Protein AF-F6IBT2-F1 (afdb_monomer)

Structure (mmCIF, N/CA/C/O backbone):
data_AF-F6IBT2-F1
#
_entry.id   AF-F6IBT2-F1
#
loop_
_atom_site.group_PDB
_atom_site.id
_atom_site.type_symbol
_atom_site.label_atom_id
_atom_site.label_alt_id
_atom_site.label_comp_id
_atom_site.label_asym_id
_atom_site.label_entity_id
_atom_site.label_seq_id
_atom_site.pdbx_PDB_ins_code
_atom_site.Cartn_x
_atom_site.Cartn_y
_atom_site.Cartn_z
_atom_site.occupancy
_atom_site.B_iso_or_equiv
_atom_site.auth_seq_id
_atom_site.auth_comp_id
_atom_site.auth_asym_id
_atom_site.auth_atom_id
_atom_site.pdbx_PDB_model_num
ATOM 1 N N . MET A 1 1 ? -46.037 39.981 -6.409 1.00 51.78 1 MET A N 1
ATOM 2 C CA . MET A 1 1 ? -44.941 39.503 -5.549 1.00 51.78 1 MET A CA 1
ATOM 3 C C . MET A 1 1 ? -45.449 38.261 -4.856 1.00 51.78 1 MET A C 1
ATOM 5 O O . MET A 1 1 ? -46.132 38.402 -3.860 1.00 51.78 1 MET A O 1
ATOM 9 N N . ASP A 1 2 ? -45.216 37.093 -5.442 1.00 49.19 2 ASP A N 1
ATOM 10 C CA . ASP A 1 2 ? -45.084 35.847 -4.686 1.00 49.19 2 ASP A CA 1
ATOM 11 C C . ASP A 1 2 ? -44.525 34.794 -5.645 1.00 49.19 2 ASP A C 1
ATOM 13 O O . ASP A 1 2 ? -45.190 34.395 -6.600 1.00 49.19 2 ASP A O 1
ATOM 17 N N . SER A 1 3 ? -43.263 34.433 -5.447 1.00 47.38 3 SER A N 1
ATOM 18 C CA . SER A 1 3 ? -42.627 33.306 -6.123 1.00 47.38 3 SER A CA 1
ATOM 19 C C . SER A 1 3 ? -42.017 32.456 -5.025 1.00 47.38 3 SER A C 1
ATOM 21 O O . SER A 1 3 ? -40.876 32.669 -4.615 1.00 47.38 3 SER A O 1
ATOM 23 N N . THR A 1 4 ? -42.807 31.519 -4.512 1.00 51.47 4 THR A N 1
ATOM 24 C CA . THR A 1 4 ? -42.356 30.455 -3.621 1.00 51.47 4 THR A CA 1
ATOM 25 C C . THR A 1 4 ? -41.357 29.590 -4.379 1.00 51.47 4 THR A C 1
ATOM 27 O O . THR A 1 4 ? -41.701 28.774 -5.230 1.00 51.47 4 THR A O 1
ATOM 30 N N . ASN A 1 5 ? -40.079 29.820 -4.095 1.00 53.19 5 ASN A N 1
ATOM 31 C CA . ASN A 1 5 ? -38.977 29.012 -4.585 1.00 53.19 5 ASN A CA 1
ATOM 32 C C . ASN A 1 5 ? -38.932 27.721 -3.752 1.00 53.19 5 ASN A C 1
ATOM 34 O O . ASN A 1 5 ? -38.230 27.645 -2.745 1.00 53.19 5 ASN A O 1
ATOM 38 N N . GLU A 1 6 ? -39.740 26.724 -4.123 1.00 53.00 6 GLU A N 1
ATOM 39 C CA . GLU A 1 6 ? -39.625 25.378 -3.561 1.00 53.00 6 GLU A CA 1
ATOM 40 C C . GLU A 1 6 ? -38.291 24.765 -4.001 1.00 53.00 6 GLU A C 1
ATOM 42 O O . GLU A 1 6 ? -38.107 24.328 -5.142 1.00 53.00 6 GLU A O 1
ATOM 47 N N . ALA A 1 7 ? -37.336 24.724 -3.073 1.00 57.66 7 ALA A N 1
ATOM 48 C CA . ALA A 1 7 ? -36.120 23.950 -3.237 1.00 57.66 7 ALA A CA 1
ATOM 49 C C . ALA A 1 7 ? -36.492 22.463 -3.339 1.00 57.66 7 ALA A C 1
ATOM 51 O O . ALA A 1 7 ? -36.914 21.839 -2.364 1.00 57.66 7 ALA A O 1
ATOM 52 N N . LYS A 1 8 ? -36.334 21.883 -4.534 1.00 52.19 8 LYS A N 1
ATOM 53 C CA . LYS A 1 8 ? -36.464 20.437 -4.740 1.00 52.19 8 LYS A CA 1
ATOM 54 C C . LYS A 1 8 ? -35.457 19.721 -3.829 1.00 52.19 8 LYS A C 1
ATOM 56 O O . LYS A 1 8 ? -34.269 20.042 -3.904 1.00 52.19 8 LYS A O 1
ATOM 61 N N . PRO A 1 9 ? -35.879 18.748 -3.003 1.00 48.56 9 PRO A N 1
ATOM 62 C CA . PRO A 1 9 ? -34.946 18.000 -2.178 1.00 48.56 9 PRO A CA 1
ATOM 63 C C . PRO A 1 9 ? -33.959 17.267 -3.087 1.00 48.56 9 PRO A C 1
ATOM 65 O O . PRO A 1 9 ? -34.352 16.685 -4.103 1.00 48.56 9 PRO A O 1
ATOM 68 N N . LEU A 1 10 ? -32.677 17.309 -2.721 1.00 41.28 10 LEU A N 1
ATOM 69 C CA . LEU A 1 10 ? -31.619 16.530 -3.356 1.00 41.28 10 LEU A CA 1
ATOM 70 C C . LEU A 1 10 ? -32.011 15.049 -3.295 1.00 41.28 10 LEU A C 1
ATOM 72 O O . LEU A 1 10 ? -31.796 14.374 -2.291 1.00 41.28 10 LEU A O 1
ATOM 76 N N . LYS A 1 11 ? -32.614 14.531 -4.369 1.00 41.94 11 LYS A N 1
ATOM 77 C CA . LYS A 1 11 ? -32.739 13.091 -4.570 1.00 41.94 11 LYS A CA 1
ATOM 78 C C . LYS A 1 11 ? -31.323 12.577 -4.771 1.00 41.94 11 LYS A C 1
ATOM 80 O O . LYS A 1 11 ? -30.769 12.698 -5.860 1.00 41.94 11 LYS A O 1
ATOM 85 N N . ALA A 1 12 ? -30.739 12.043 -3.705 1.00 40.12 12 ALA A N 1
ATOM 86 C CA . ALA A 1 12 ? -29.553 11.218 -3.789 1.00 40.12 12 ALA A CA 1
ATOM 87 C C . ALA A 1 12 ? -29.873 10.055 -4.737 1.00 40.12 12 ALA A C 1
ATOM 89 O O . ALA A 1 12 ? -30.529 9.082 -4.367 1.00 40.12 12 ALA A O 1
ATOM 90 N N . VAL A 1 13 ? -29.461 10.189 -5.995 1.00 43.47 13 VAL A N 1
ATOM 91 C CA . VAL A 1 13 ? -29.404 9.074 -6.930 1.00 43.47 13 VAL A CA 1
ATOM 92 C C . VAL A 1 13 ? -28.235 8.223 -6.449 1.00 43.47 13 VAL A C 1
ATOM 94 O O . VAL A 1 13 ? -27.084 8.456 -6.813 1.00 43.47 13 VAL A O 1
ATOM 97 N N . LEU A 1 14 ? -28.526 7.282 -5.548 1.00 41.00 14 LEU A N 1
ATOM 98 C CA . LEU A 1 14 ? -27.610 6.225 -5.128 1.00 41.00 14 LEU A CA 1
ATOM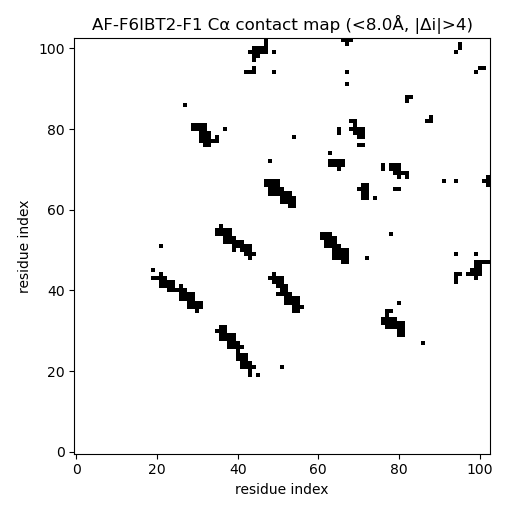 99 C C . LEU A 1 14 ? -27.391 5.282 -6.317 1.00 41.00 14 LEU A C 1
ATOM 101 O O . LEU A 1 14 ? -27.904 4.168 -6.369 1.00 41.00 14 LEU A O 1
ATOM 105 N N . ASN A 1 15 ? -26.627 5.747 -7.302 1.00 40.81 15 ASN A N 1
ATOM 106 C CA . ASN A 1 15 ? -26.064 4.903 -8.339 1.00 40.81 15 ASN A CA 1
ATOM 107 C C . ASN A 1 15 ? -25.018 4.003 -7.684 1.00 40.81 15 ASN A C 1
ATOM 109 O O . ASN A 1 15 ? -23.870 4.412 -7.584 1.00 40.81 15 ASN A O 1
ATOM 113 N N . GLY A 1 16 ? -25.431 2.823 -7.206 1.00 37.91 16 GLY A N 1
ATOM 114 C CA . GLY A 1 16 ? -24.731 1.526 -7.275 1.00 37.91 16 GLY A CA 1
ATOM 115 C C . GLY A 1 16 ? -23.218 1.416 -7.018 1.00 37.91 16 GLY A C 1
ATOM 116 O O . GLY A 1 16 ? -22.642 0.372 -7.301 1.00 37.91 16 GLY A O 1
ATOM 117 N N . ARG A 1 17 ? -22.546 2.437 -6.499 1.00 41.75 17 ARG A N 1
ATOM 118 C CA . ARG A 1 17 ? -21.129 2.445 -6.156 1.00 41.75 17 ARG A CA 1
ATOM 119 C C . ARG A 1 17 ? -21.041 2.960 -4.737 1.00 41.75 17 ARG A C 1
ATOM 121 O O . ARG A 1 17 ? -21.141 4.160 -4.493 1.00 41.75 17 ARG A O 1
ATOM 128 N N . LYS A 1 18 ? -20.857 2.037 -3.794 1.00 41.50 18 LYS A N 1
ATOM 129 C CA . LYS A 1 18 ? -20.262 2.372 -2.504 1.00 41.50 18 LYS A CA 1
ATOM 130 C C . LYS A 1 18 ? -18.866 2.926 -2.812 1.00 41.50 18 LYS A C 1
ATOM 132 O O . LYS A 1 18 ? -17.907 2.171 -2.913 1.00 41.50 18 LYS A O 1
ATOM 137 N N . TYR A 1 19 ? -18.754 4.228 -3.049 1.00 44.94 19 TYR A N 1
ATOM 138 C CA . TYR A 1 19 ? -17.475 4.912 -2.927 1.00 44.94 19 TYR A CA 1
ATOM 139 C C . TYR A 1 19 ? -17.162 4.908 -1.434 1.00 44.94 19 TYR A C 1
ATOM 141 O O . TYR A 1 19 ? -17.626 5.763 -0.685 1.00 44.94 19 TYR A O 1
ATOM 149 N N . MET A 1 20 ? -16.491 3.847 -0.993 1.00 57.53 20 MET A N 1
ATOM 150 C CA . MET A 1 20 ? -16.031 3.696 0.379 1.00 57.53 20 MET A CA 1
ATOM 151 C C . MET A 1 20 ? -14.797 4.584 0.508 1.00 57.53 20 MET A C 1
ATOM 153 O O . MET A 1 20 ? -13.858 4.500 -0.288 1.00 57.53 20 MET A O 1
ATOM 157 N N . ALA A 1 21 ? -14.896 5.574 1.392 1.00 65.06 21 ALA A N 1
ATOM 158 C CA . ALA A 1 21 ? -13.873 6.589 1.557 1.00 65.06 21 ALA A CA 1
ATOM 159 C C . ALA A 1 21 ? -12.643 5.935 2.191 1.00 65.06 21 ALA A C 1
ATOM 161 O O . ALA A 1 21 ? -12.697 5.505 3.340 1.00 65.06 21 ALA A O 1
ATOM 162 N N . ALA A 1 22 ? -11.548 5.854 1.440 1.00 79.44 22 ALA A N 1
ATOM 163 C CA . ALA A 1 22 ? -10.277 5.432 2.003 1.00 79.44 22 ALA A CA 1
ATOM 164 C C . ALA A 1 22 ? -9.755 6.508 2.958 1.00 79.44 22 ALA A C 1
ATOM 166 O O . ALA A 1 22 ? -9.735 7.697 2.621 1.00 79.44 22 ALA A O 1
ATOM 167 N N . LEU A 1 23 ? -9.312 6.074 4.132 1.00 86.44 23 LEU A N 1
ATOM 168 C CA . LEU A 1 23 ? -8.543 6.882 5.064 1.00 86.44 23 LEU A CA 1
ATOM 169 C C . LEU A 1 23 ? -7.196 7.190 4.417 1.00 86.44 23 LEU A C 1
ATOM 171 O O . LEU A 1 23 ? -6.520 6.277 3.951 1.00 86.44 23 LEU A O 1
ATOM 175 N N . LYS A 1 24 ? -6.818 8.467 4.358 1.00 90.44 24 LYS A N 1
ATOM 176 C CA . LYS A 1 24 ? -5.501 8.877 3.863 1.00 90.44 24 LYS A CA 1
ATOM 177 C C . LYS A 1 24 ? -4.434 8.600 4.919 1.00 90.44 24 LYS A C 1
ATOM 179 O O . LYS A 1 24 ? -4.677 8.833 6.101 1.00 90.44 24 LYS A O 1
ATOM 184 N N . ILE A 1 25 ? -3.278 8.126 4.472 1.00 89.94 25 ILE A N 1
ATOM 185 C CA . ILE A 1 25 ? -2.088 7.890 5.299 1.00 89.94 25 ILE A CA 1
ATOM 186 C C . ILE A 1 25 ? -0.909 8.688 4.742 1.00 89.94 25 ILE A C 1
ATOM 188 O O . ILE A 1 25 ? -0.971 9.163 3.602 1.00 89.94 25 ILE A O 1
ATOM 192 N N . ASP A 1 26 ? 0.158 8.809 5.530 1.00 90.75 26 ASP A N 1
ATOM 193 C CA . ASP A 1 26 ? 1.445 9.242 4.991 1.00 90.75 26 ASP A CA 1
ATOM 194 C C . ASP A 1 26 ? 1.884 8.235 3.914 1.00 90.75 26 ASP A C 1
ATOM 196 O O . ASP A 1 26 ? 1.814 7.028 4.165 1.00 90.75 26 ASP A O 1
ATOM 200 N N . PRO A 1 27 ? 2.241 8.688 2.695 1.00 92.50 27 PRO A N 1
ATOM 201 C CA . PRO A 1 27 ? 2.490 7.766 1.601 1.00 92.50 27 PRO A CA 1
ATOM 202 C C . PRO A 1 27 ? 3.666 6.831 1.873 1.00 92.50 27 PRO A C 1
ATOM 204 O O . PRO A 1 27 ? 4.745 7.288 2.243 1.00 92.50 27 PRO A O 1
ATOM 207 N N . ILE A 1 28 ? 3.460 5.546 1.602 1.00 93.69 28 ILE A N 1
ATOM 208 C CA . ILE A 1 28 ? 4.479 4.501 1.710 1.00 93.69 28 ILE A CA 1
ATOM 209 C C . ILE A 1 28 ? 4.933 4.145 0.299 1.00 93.69 28 ILE A C 1
ATOM 211 O O . ILE A 1 28 ? 4.122 3.713 -0.527 1.00 93.69 28 ILE A O 1
ATOM 215 N N . ASP A 1 29 ? 6.220 4.336 0.022 1.00 94.00 29 ASP A N 1
ATOM 216 C CA . ASP A 1 29 ? 6.840 3.938 -1.239 1.00 94.00 29 ASP A CA 1
ATOM 217 C C . ASP A 1 29 ? 7.369 2.503 -1.114 1.00 94.00 29 ASP A C 1
ATOM 219 O O . ASP A 1 29 ? 8.148 2.174 -0.224 1.00 94.00 29 ASP A O 1
ATOM 223 N N . VAL A 1 30 ? 6.949 1.635 -2.030 1.00 94.69 30 VAL A N 1
ATOM 224 C CA . VAL A 1 30 ? 7.240 0.199 -2.007 1.00 94.69 30 VAL A CA 1
ATOM 225 C C . VAL A 1 30 ? 7.581 -0.290 -3.413 1.00 94.69 30 VAL A C 1
ATOM 227 O O . VAL A 1 30 ? 7.241 0.341 -4.414 1.00 94.69 30 VAL A O 1
ATOM 230 N N . THR A 1 31 ? 8.284 -1.414 -3.512 1.00 94.44 31 THR A N 1
ATOM 231 C CA . THR A 1 31 ? 8.566 -2.059 -4.800 1.00 94.44 31 THR A CA 1
ATOM 232 C C . THR A 1 31 ? 7.581 -3.202 -5.023 1.00 94.44 31 THR A C 1
ATOM 234 O O . THR A 1 31 ? 7.233 -3.927 -4.097 1.00 94.44 31 THR A O 1
ATOM 237 N N . THR A 1 32 ? 7.095 -3.366 -6.249 1.00 94.31 32 THR A N 1
ATOM 238 C CA . THR A 1 32 ? 6.279 -4.520 -6.619 1.00 94.31 32 THR A CA 1
ATOM 239 C C . THR A 1 32 ? 7.162 -5.747 -6.828 1.00 94.31 32 THR A C 1
ATOM 241 O O . THR A 1 32 ? 8.330 -5.637 -7.201 1.00 94.31 32 THR A O 1
ATOM 244 N N . THR A 1 33 ? 6.592 -6.942 -6.721 1.00 93.62 33 THR A N 1
ATOM 245 C CA . THR A 1 33 ? 7.277 -8.207 -7.041 1.00 93.62 33 THR A CA 1
ATOM 246 C C . THR A 1 33 ? 7.807 -8.249 -8.482 1.00 93.62 33 THR A C 1
ATOM 248 O O . THR A 1 33 ? 8.751 -8.971 -8.794 1.00 93.62 33 THR A O 1
ATOM 251 N N . GLY A 1 34 ? 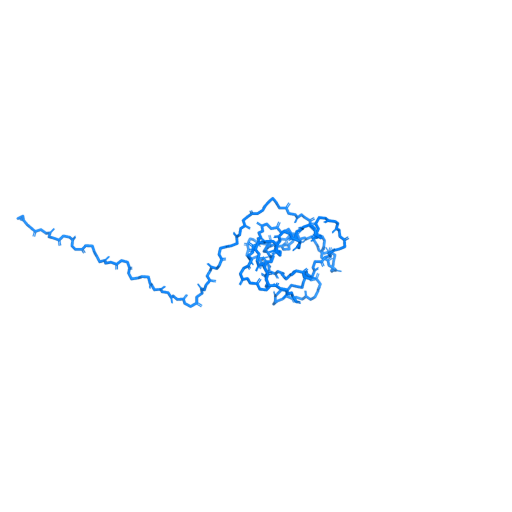7.214 -7.458 -9.385 1.00 90.62 34 GLY A N 1
ATOM 252 C CA . GLY A 1 34 ? 7.650 -7.285 -10.768 1.00 90.62 34 GLY A CA 1
ATOM 253 C C . GLY A 1 34 ? 8.741 -6.234 -10.996 1.00 90.62 34 GLY A C 1
ATOM 254 O O . GLY A 1 34 ? 9.084 -6.015 -12.165 1.00 90.62 34 GLY A O 1
ATOM 255 N N . GLY A 1 35 ? 9.243 -5.596 -9.931 1.00 91.25 35 GLY A N 1
ATOM 256 C CA . GLY A 1 35 ? 10.312 -4.592 -9.943 1.00 91.25 35 GLY A CA 1
ATOM 257 C C . GLY A 1 35 ? 9.865 -3.159 -10.253 1.00 91.25 35 GLY A C 1
ATOM 258 O O . GLY A 1 35 ? 10.705 -2.330 -10.595 1.00 91.25 35 GLY A O 1
ATOM 259 N N . LEU A 1 36 ? 8.563 -2.862 -10.195 1.00 90.31 36 LEU A N 1
ATOM 260 C CA . LEU A 1 36 ? 8.034 -1.510 -10.409 1.00 90.31 36 LEU A CA 1
ATOM 261 C C . LEU A 1 36 ? 7.971 -0.758 -9.079 1.00 90.31 36 LEU A C 1
ATOM 263 O O . LEU A 1 36 ? 7.782 -1.368 -8.033 1.00 90.31 36 LEU A O 1
ATOM 267 N N . SER A 1 37 ? 8.075 0.567 -9.100 1.00 93.19 37 SER A N 1
ATOM 268 C CA . SER A 1 37 ? 7.777 1.367 -7.909 1.00 93.19 37 SER A CA 1
ATOM 269 C C . SER A 1 37 ? 6.265 1.455 -7.712 1.00 93.19 37 SER A C 1
ATOM 271 O O . SER A 1 37 ? 5.516 1.526 -8.682 1.00 93.19 37 SER A O 1
ATOM 273 N N . ALA A 1 38 ? 5.802 1.483 -6.473 1.00 93.94 38 ALA A N 1
ATOM 274 C CA . ALA A 1 38 ? 4.416 1.717 -6.107 1.00 93.94 38 ALA A CA 1
ATOM 275 C C . ALA A 1 38 ? 4.350 2.626 -4.880 1.00 93.94 38 ALA A C 1
ATOM 277 O O . ALA A 1 38 ? 5.290 2.696 -4.093 1.00 93.94 38 ALA A O 1
ATOM 278 N N . ARG A 1 39 ? 3.234 3.335 -4.741 1.00 94.50 39 ARG A N 1
ATOM 279 C CA . ARG A 1 39 ? 2.966 4.244 -3.633 1.00 94.50 39 ARG A CA 1
ATOM 280 C C . ARG A 1 39 ? 1.596 3.956 -3.061 1.00 94.50 39 ARG A C 1
ATOM 282 O O . ARG A 1 39 ? 0.610 4.024 -3.794 1.00 94.50 39 ARG A O 1
ATOM 289 N N . ILE A 1 40 ? 1.531 3.681 -1.767 1.00 95.00 40 ILE A N 1
ATOM 290 C CA . ILE A 1 40 ? 0.287 3.461 -1.025 1.00 95.00 40 ILE A CA 1
ATOM 291 C C . ILE A 1 40 ? -0.028 4.735 -0.259 1.00 95.00 40 ILE A C 1
ATOM 293 O O . ILE A 1 40 ? 0.825 5.254 0.446 1.00 95.00 40 ILE A O 1
ATOM 297 N N . ASP A 1 41 ? -1.243 5.253 -0.400 1.00 93.94 41 ASP A N 1
ATOM 298 C CA . ASP A 1 41 ? -1.647 6.525 0.208 1.00 93.94 41 ASP A CA 1
ATOM 299 C C . ASP A 1 41 ? -3.025 6.461 0.878 1.00 93.94 41 ASP A C 1
ATOM 301 O O . ASP A 1 41 ? -3.591 7.493 1.259 1.00 93.94 41 ASP A O 1
ATOM 305 N N . GLY A 1 42 ? -3.599 5.263 1.013 1.00 92.94 42 GLY A N 1
ATOM 306 C CA . GLY A 1 42 ? -4.802 5.098 1.804 1.00 92.94 42 GLY A CA 1
ATOM 307 C C . GLY A 1 42 ? -5.194 3.667 2.129 1.00 92.94 42 GLY A C 1
ATOM 308 O O . GLY A 1 42 ? -4.733 2.710 1.510 1.00 92.94 42 GLY A O 1
ATOM 309 N N . ILE A 1 43 ? -6.092 3.564 3.105 1.00 92.81 43 ILE A N 1
ATOM 310 C CA . ILE A 1 43 ? -6.660 2.320 3.621 1.00 92.81 43 ILE A CA 1
ATOM 311 C C . ILE A 1 43 ? -8.188 2.437 3.609 1.00 92.81 43 ILE A C 1
ATOM 313 O O . ILE A 1 43 ? -8.756 3.341 4.219 1.00 92.81 43 ILE A O 1
ATOM 317 N N . ASP A 1 44 ? -8.865 1.517 2.936 1.00 91.62 44 ASP A N 1
ATOM 318 C CA . ASP A 1 44 ? -10.304 1.279 3.016 1.00 91.62 44 ASP A CA 1
ATOM 319 C C . ASP A 1 44 ? -10.559 0.041 3.892 1.00 91.62 44 ASP A C 1
ATOM 321 O O . ASP A 1 44 ? -10.555 -1.083 3.388 1.00 91.62 44 ASP A O 1
ATOM 325 N N . PRO A 1 45 ? -10.799 0.206 5.206 1.00 86.44 45 PRO A N 1
ATOM 326 C CA . PRO A 1 45 ? -10.975 -0.923 6.117 1.00 86.44 45 PRO A CA 1
ATOM 327 C C . PRO A 1 45 ? -12.301 -1.667 5.911 1.00 86.44 45 PRO A C 1
ATOM 329 O O . PRO A 1 45 ? -12.609 -2.600 6.638 1.00 86.44 45 PRO A O 1
ATOM 332 N N . THR A 1 46 ? -13.133 -1.257 4.956 1.00 85.88 46 THR A N 1
ATOM 333 C CA . THR A 1 46 ? -14.432 -1.890 4.704 1.00 85.88 46 THR A CA 1
ATOM 334 C C . THR A 1 46 ? -14.411 -2.836 3.503 1.00 85.88 46 THR A C 1
ATOM 336 O O . THR A 1 46 ? -15.447 -3.398 3.140 1.00 85.88 46 THR A O 1
ATOM 339 N N . ASN A 1 47 ? -13.238 -3.017 2.891 1.00 85.00 47 ASN A N 1
ATOM 340 C CA . ASN A 1 47 ? -13.021 -3.799 1.681 1.00 85.00 47 ASN A CA 1
ATOM 341 C C . ASN A 1 47 ? -11.871 -4.799 1.877 1.00 85.00 47 ASN A C 1
ATOM 343 O O . ASN A 1 47 ? -10.943 -4.513 2.620 1.00 85.00 47 ASN A O 1
ATOM 347 N N . SER A 1 48 ? -11.911 -5.954 1.210 1.00 83.69 48 SER A N 1
ATOM 348 C CA . SER A 1 48 ? -10.774 -6.887 1.175 1.00 83.69 48 SER A CA 1
ATOM 349 C C . SER A 1 48 ? -9.596 -6.328 0.382 1.00 83.69 48 SER A C 1
ATOM 351 O O . SER A 1 48 ? -8.451 -6.529 0.768 1.00 83.69 48 SER A O 1
ATOM 353 N N . ASP A 1 49 ? -9.873 -5.555 -0.671 1.00 88.19 49 ASP A N 1
ATOM 354 C CA . ASP A 1 49 ? -8.874 -4.813 -1.443 1.00 88.19 49 ASP A CA 1
ATOM 355 C C . ASP A 1 49 ? -8.618 -3.449 -0.766 1.00 88.19 49 ASP A C 1
ATOM 357 O O . ASP A 1 49 ? -8.869 -2.384 -1.340 1.00 88.19 49 ASP A O 1
ATOM 361 N N . CYS A 1 50 ? -8.235 -3.485 0.515 1.00 90.81 50 CYS A N 1
ATOM 362 C CA . CYS A 1 50 ? -8.229 -2.326 1.407 1.00 90.81 50 CYS A CA 1
ATOM 363 C C . CYS A 1 50 ? -7.107 -1.319 1.143 1.00 90.81 50 CYS A C 1
ATOM 365 O O . CYS A 1 50 ? -7.244 -0.157 1.507 1.00 90.81 50 CYS A O 1
ATOM 367 N N . LEU A 1 51 ? -5.980 -1.717 0.561 1.00 94.50 51 LEU A N 1
ATOM 368 C CA . LEU A 1 51 ? -4.849 -0.818 0.340 1.00 94.50 51 LEU A CA 1
ATOM 369 C C . LEU A 1 51 ? -5.047 -0.065 -0.969 1.00 94.50 51 LEU A C 1
ATOM 371 O O . LEU A 1 51 ? -5.270 -0.663 -2.018 1.00 94.50 51 LEU A O 1
ATOM 375 N N . HIS A 1 52 ? -4.973 1.259 -0.926 1.00 94.31 52 HIS A N 1
ATOM 376 C CA . HIS A 1 52 ? -5.167 2.124 -2.083 1.00 94.31 52 HIS A CA 1
ATOM 377 C C . HIS A 1 52 ? -3.881 2.867 -2.425 1.00 94.31 52 HIS A C 1
ATOM 379 O O . HIS A 1 52 ? -3.222 3.428 -1.550 1.00 94.31 52 HIS A O 1
ATOM 385 N N . GLY A 1 53 ? -3.583 2.963 -3.717 1.00 93.69 53 GLY A N 1
ATOM 386 C CA . GLY A 1 53 ? -2.396 3.673 -4.176 1.00 93.69 53 GLY A CA 1
ATOM 387 C C . GLY A 1 53 ? -2.249 3.663 -5.689 1.00 93.69 53 GLY A C 1
ATOM 388 O O . GLY A 1 53 ? -3.251 3.664 -6.406 1.00 93.69 53 GLY A O 1
ATOM 389 N N . GLU A 1 54 ? -1.012 3.676 -6.170 1.00 93.88 54 GLU A N 1
ATOM 390 C CA . GLU A 1 54 ? -0.653 3.716 -7.591 1.00 93.88 54 GLU A CA 1
ATOM 391 C C . GLU A 1 54 ? 0.698 3.037 -7.860 1.00 93.88 54 GLU A C 1
ATOM 393 O O . GLU A 1 54 ? 1.533 2.916 -6.968 1.00 93.88 54 GLU A O 1
ATOM 398 N N . ILE A 1 55 ? 0.920 2.599 -9.099 1.00 92.12 55 ILE A N 1
ATOM 399 C CA . ILE A 1 55 ? 2.221 2.104 -9.583 1.00 92.12 55 ILE A CA 1
ATOM 400 C C . ILE A 1 55 ? 2.919 3.248 -10.312 1.00 92.12 55 ILE A C 1
ATOM 402 O O . ILE A 1 55 ? 2.266 3.965 -11.052 1.00 92.12 55 ILE A O 1
ATOM 406 N N . LEU A 1 56 ? 4.222 3.438 -10.145 1.00 88.88 56 LEU A N 1
ATOM 407 C CA . LEU A 1 56 ? 4.996 4.529 -10.732 1.00 88.88 56 LEU A CA 1
ATOM 408 C C . LEU A 1 56 ? 5.964 4.033 -11.828 1.00 88.88 56 LEU A C 1
ATOM 410 O O . LEU A 1 56 ? 6.460 2.908 -11.749 1.00 88.88 56 LEU A O 1
ATOM 414 N N . PRO A 1 57 ? 6.293 4.878 -12.826 1.00 79.88 57 PRO A N 1
ATOM 415 C CA . PRO A 1 57 ? 5.657 6.161 -13.118 1.00 79.88 57 PRO A CA 1
ATOM 416 C C . PRO A 1 57 ? 4.300 5.916 -13.786 1.00 79.88 57 PRO A C 1
ATOM 418 O O . PRO A 1 57 ? 4.229 5.253 -14.821 1.00 79.88 57 PRO A O 1
ATOM 421 N N . SER A 1 58 ? 3.217 6.452 -13.228 1.00 67.19 58 SER A N 1
ATOM 422 C CA . SER A 1 58 ? 1.908 6.353 -13.870 1.00 67.19 58 SER A CA 1
ATOM 423 C C . SER A 1 58 ? 1.242 7.692 -14.096 1.00 67.19 58 SER A C 1
ATOM 425 O O . SER A 1 58 ? 1.548 8.706 -13.473 1.00 67.19 58 SER A O 1
ATOM 427 N N . ASN A 1 59 ? 0.306 7.664 -15.042 1.00 60.47 59 ASN A N 1
ATOM 428 C CA . ASN A 1 59 ? -0.697 8.698 -15.189 1.00 60.47 59 ASN A CA 1
ATOM 429 C C . ASN A 1 59 ? -1.599 8.705 -13.938 1.00 60.47 59 ASN A C 1
ATOM 431 O O . ASN A 1 59 ? -1.896 7.630 -13.417 1.00 60.47 59 ASN A O 1
ATOM 435 N N . PRO A 1 60 ? -2.160 9.858 -13.533 1.00 55.88 60 PRO A N 1
ATOM 436 C CA . PRO A 1 60 ? -3.027 10.010 -12.350 1.00 55.88 60 PRO A CA 1
ATOM 437 C C . PRO A 1 60 ? -4.324 9.167 -12.365 1.00 55.88 60 PRO A C 1
ATOM 439 O O . PRO A 1 60 ? -5.142 9.248 -11.451 1.00 55.88 60 PRO A O 1
ATOM 442 N N . HIS A 1 61 ? -4.529 8.350 -13.400 1.00 58.88 61 HIS A N 1
ATOM 443 C CA . HIS A 1 61 ? -5.626 7.396 -13.534 1.00 58.88 61 HIS A CA 1
ATOM 444 C C . HIS A 1 61 ? -5.236 5.942 -13.220 1.00 58.88 61 HIS A C 1
ATOM 446 O O . HIS A 1 61 ? -6.119 5.090 -13.199 1.00 58.88 61 HIS A O 1
ATOM 452 N N . SER A 1 62 ? -3.967 5.635 -12.933 1.00 76.44 62 SER A N 1
ATOM 453 C CA . SER A 1 62 ? -3.512 4.268 -12.630 1.00 76.44 62 SER A CA 1
ATOM 454 C C . SER A 1 62 ? -3.596 3.937 -11.141 1.00 76.44 62 SER A C 1
ATOM 456 O O . SER A 1 62 ? -2.658 3.402 -10.549 1.00 76.44 62 SER A O 1
ATOM 458 N N . ARG A 1 63 ? -4.729 4.273 -10.520 1.00 89.31 63 ARG A N 1
ATOM 459 C CA . ARG A 1 63 ? -4.992 3.883 -9.136 1.00 89.31 63 ARG A CA 1
ATOM 460 C C . ARG A 1 63 ? -5.151 2.371 -9.073 1.00 89.31 63 ARG A C 1
ATOM 462 O O . ARG A 1 63 ? -5.956 1.801 -9.807 1.00 89.31 63 ARG A O 1
ATOM 469 N N . VAL A 1 64 ? -4.404 1.746 -8.180 1.00 92.62 64 VAL A N 1
ATOM 470 C CA . VAL A 1 64 ? -4.443 0.308 -7.932 1.00 92.62 64 VAL A CA 1
ATOM 471 C C . VAL A 1 64 ? -4.940 0.083 -6.511 1.00 92.62 64 VAL A C 1
ATOM 473 O O . VAL A 1 64 ? -4.781 0.930 -5.623 1.00 92.62 64 VAL A O 1
ATOM 476 N N . ARG A 1 65 ? -5.620 -1.045 -6.332 1.00 93.94 65 ARG A N 1
ATOM 477 C CA . ARG A 1 65 ? -6.012 -1.548 -5.025 1.00 93.94 65 ARG A CA 1
ATOM 478 C C . ARG A 1 65 ? -5.291 -2.852 -4.763 1.00 93.94 65 ARG A C 1
ATOM 480 O O . ARG A 1 65 ? -5.156 -3.658 -5.684 1.00 93.94 65 ARG A O 1
ATOM 487 N N . TRP A 1 66 ? -4.878 -3.045 -3.525 1.00 95.06 66 TRP A N 1
ATOM 488 C CA . TRP A 1 66 ? -4.290 -4.286 -3.058 1.00 95.06 66 TRP A CA 1
ATOM 489 C C . TRP A 1 66 ? -5.002 -4.755 -1.803 1.00 95.06 66 TRP A C 1
ATOM 491 O O . TRP A 1 66 ? -5.568 -3.953 -1.062 1.00 95.06 66 TRP A O 1
ATOM 501 N N . ASP A 1 67 ? -4.967 -6.052 -1.556 1.00 95.00 67 ASP A N 1
ATOM 502 C CA . ASP A 1 67 ? -5.340 -6.590 -0.255 1.00 95.00 67 ASP A CA 1
ATOM 503 C C . ASP A 1 67 ? -4.163 -6.574 0.732 1.00 95.00 67 ASP A C 1
ATOM 505 O O . ASP A 1 67 ? -3.060 -6.117 0.426 1.00 95.00 67 ASP A O 1
ATOM 509 N N . LEU A 1 68 ? -4.398 -7.100 1.935 1.00 93.62 68 LEU A N 1
ATOM 510 C CA . LEU A 1 68 ? -3.389 -7.192 2.995 1.00 93.62 68 LEU A CA 1
ATOM 511 C C . LEU A 1 68 ? -2.260 -8.193 2.717 1.00 93.62 68 LEU A C 1
ATOM 513 O O . LEU A 1 68 ? -1.312 -8.252 3.496 1.00 93.62 68 LEU A O 1
ATOM 517 N N . LEU A 1 69 ? -2.351 -8.977 1.641 1.00 94.12 69 LEU A N 1
ATOM 518 C CA . LEU A 1 69 ? -1.269 -9.837 1.155 1.00 94.12 69 LEU A CA 1
ATOM 519 C C . LEU A 1 69 ? -0.515 -9.190 -0.014 1.00 94.12 69 LEU A C 1
ATOM 521 O O . LEU A 1 69 ? 0.336 -9.833 -0.624 1.00 94.12 69 LEU A O 1
ATOM 525 N N . GLY A 1 70 ? -0.837 -7.939 -0.351 1.00 94.12 70 GLY A N 1
ATOM 526 C CA . GLY A 1 70 ? -0.214 -7.220 -1.451 1.00 94.12 70 GLY A CA 1
ATOM 527 C C . GLY A 1 70 ? -0.681 -7.682 -2.829 1.00 94.12 70 GLY A C 1
ATOM 528 O O . GLY A 1 70 ? -0.032 -7.348 -3.819 1.00 94.12 70 GLY A O 1
ATOM 529 N N . ARG A 1 71 ? -1.782 -8.437 -2.948 1.00 95.69 71 ARG A N 1
ATOM 530 C CA . ARG A 1 71 ? -2.2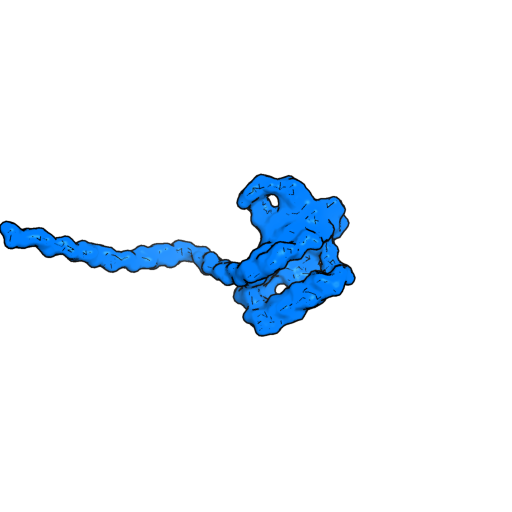93 -8.903 -4.250 1.00 95.69 71 ARG A CA 1
ATOM 531 C C . ARG A 1 71 ? -3.033 -7.771 -4.952 1.00 95.69 71 AR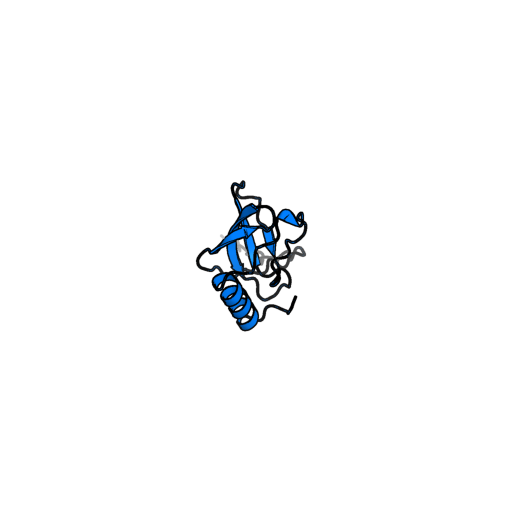G A C 1
ATOM 533 O O . ARG A 1 71 ? -3.970 -7.204 -4.398 1.00 95.69 71 ARG A O 1
ATOM 540 N N . ALA A 1 72 ? -2.611 -7.434 -6.168 1.00 94.38 72 ALA A N 1
ATOM 541 C CA . ALA A 1 72 ? -3.184 -6.334 -6.933 1.00 94.38 72 ALA A CA 1
ATOM 542 C C . ALA A 1 72 ? -4.533 -6.729 -7.548 1.00 94.38 72 ALA A C 1
ATOM 544 O O . ALA A 1 72 ? -4.636 -7.712 -8.284 1.00 94.38 72 ALA A O 1
ATOM 545 N N . ARG A 1 73 ? -5.575 -5.933 -7.300 1.00 93.25 73 ARG A N 1
ATOM 546 C CA . ARG A 1 73 ? -6.909 -6.179 -7.849 1.00 93.25 73 ARG A CA 1
ATOM 547 C C . ARG A 1 73 ? -6.973 -5.822 -9.330 1.00 93.25 73 ARG A C 1
ATOM 549 O O . ARG A 1 73 ? -6.581 -4.723 -9.713 1.00 93.25 73 ARG A O 1
ATOM 556 N N . ASP A 1 74 ? -7.515 -6.731 -10.143 1.00 88.75 74 ASP A N 1
ATOM 557 C CA . ASP A 1 74 ? -7.742 -6.558 -11.588 1.00 88.75 74 ASP A CA 1
ATOM 558 C C . ASP A 1 74 ? -6.475 -6.132 -12.367 1.00 88.75 74 ASP A C 1
ATOM 560 O O . ASP A 1 74 ? -6.545 -5.460 -13.397 1.00 88.75 74 ASP A O 1
ATOM 564 N N . ASN A 1 75 ? -5.299 -6.518 -11.863 1.00 88.50 75 ASN A N 1
ATOM 565 C CA . ASN A 1 75 ? -3.987 -6.199 -12.420 1.00 88.50 75 ASN A CA 1
ATOM 566 C C . ASN A 1 75 ? -3.131 -7.471 -12.548 1.00 88.50 75 ASN A C 1
ATOM 568 O O . ASN A 1 75 ? -3.469 -8.524 -12.017 1.00 88.50 75 ASN A O 1
ATOM 572 N N . HIS A 1 76 ? -2.018 -7.382 -13.278 1.00 89.06 76 HIS A N 1
ATOM 573 C CA . HIS A 1 76 ? -1.078 -8.497 -13.430 1.00 89.06 76 HIS A CA 1
ATOM 574 C C . HIS A 1 76 ? -0.352 -8.778 -12.106 1.00 89.06 76 HIS A C 1
ATOM 576 O O . HIS A 1 76 ? 0.038 -7.839 -11.426 1.00 89.06 76 HIS A O 1
ATOM 582 N N . ASP A 1 77 ? -0.017 -10.038 -11.811 1.00 91.50 77 ASP A N 1
ATOM 583 C CA . ASP A 1 77 ? 0.755 -10.437 -10.615 1.00 91.50 77 ASP A CA 1
ATOM 584 C C . ASP A 1 77 ? 2.085 -9.686 -10.403 1.00 91.50 77 ASP A C 1
ATOM 586 O O . ASP A 1 77 ? 2.586 -9.599 -9.288 1.00 91.50 77 ASP A O 1
ATOM 590 N N . ARG A 1 78 ? 2.663 -9.097 -11.459 1.00 91.19 78 ARG A N 1
ATOM 591 C CA . ARG A 1 78 ? 3.865 -8.249 -11.380 1.00 91.19 78 ARG A CA 1
ATOM 592 C C . ARG A 1 78 ? 3.611 -6.913 -10.672 1.00 91.19 78 ARG A C 1
ATOM 594 O O . ARG A 1 78 ? 4.560 -6.206 -10.336 1.00 91.19 78 ARG A O 1
ATOM 601 N N . CYS A 1 79 ? 2.345 -6.559 -10.493 1.00 92.06 79 CYS A N 1
ATOM 602 C CA . CYS A 1 79 ? 1.868 -5.400 -9.756 1.00 92.06 79 CYS A CA 1
ATOM 603 C C . CYS A 1 79 ? 1.659 -5.700 -8.266 1.00 92.06 79 CYS A C 1
ATOM 605 O O . CYS A 1 79 ? 1.316 -4.779 -7.527 1.00 92.06 79 CYS A O 1
ATOM 607 N N . ASN A 1 80 ? 1.825 -6.954 -7.827 1.00 96.19 80 ASN A N 1
ATOM 608 C CA . ASN A 1 80 ? 1.715 -7.306 -6.415 1.00 96.19 80 ASN A CA 1
ATOM 609 C C . ASN A 1 80 ? 2.810 -6.605 -5.614 1.00 96.19 80 ASN A C 1
ATOM 611 O O . ASN A 1 80 ? 3.919 -6.425 -6.111 1.00 96.19 80 ASN A O 1
ATOM 615 N N . LEU A 1 81 ? 2.499 -6.206 -4.390 1.00 95.75 81 LEU A N 1
ATOM 616 C CA . LEU A 1 81 ? 3.439 -5.531 -3.505 1.00 95.75 81 LEU A CA 1
ATOM 617 C C . LEU A 1 81 ? 4.427 -6.533 -2.911 1.00 95.75 81 LEU A C 1
ATOM 619 O O . LEU A 1 81 ? 4.055 -7.663 -2.592 1.00 95.75 81 LEU A O 1
ATOM 623 N N . ASP A 1 82 ? 5.675 -6.105 -2.748 1.00 94.62 82 ASP A N 1
ATOM 624 C CA . ASP A 1 82 ? 6.606 -6.771 -1.846 1.00 94.62 82 ASP A CA 1
ATOM 625 C C . ASP A 1 82 ? 6.235 -6.409 -0.397 1.00 94.62 82 ASP A C 1
ATOM 627 O O . ASP A 1 82 ? 6.268 -5.241 -0.008 1.00 94.62 82 ASP A O 1
ATOM 631 N N . MET A 1 83 ? 5.824 -7.412 0.380 1.00 93.44 83 MET A N 1
ATOM 632 C CA . MET A 1 83 ? 5.321 -7.258 1.750 1.00 93.44 83 MET A CA 1
ATOM 633 C C . MET A 1 83 ? 6.393 -7.559 2.811 1.00 93.44 83 MET A C 1
ATOM 635 O O . MET A 1 83 ? 6.073 -7.614 4.001 1.00 93.44 83 MET A O 1
ATOM 639 N N . ASP A 1 84 ? 7.649 -7.787 2.409 1.00 92.62 84 ASP A N 1
ATOM 640 C CA . ASP A 1 84 ? 8.692 -8.277 3.318 1.00 92.62 84 ASP A CA 1
ATOM 641 C C . ASP A 1 84 ? 9.229 -7.205 4.280 1.00 92.62 84 ASP A C 1
ATOM 643 O O . ASP A 1 84 ? 9.861 -7.546 5.286 1.00 92.62 84 ASP A O 1
ATOM 647 N N . SER A 1 85 ? 8.963 -5.921 4.015 1.00 90.06 85 SER A N 1
ATOM 648 C CA . SER A 1 85 ? 9.420 -4.818 4.863 1.00 90.06 85 SER A CA 1
ATOM 649 C C . SER A 1 85 ? 8.597 -4.673 6.149 1.00 90.06 85 SER A C 1
ATOM 651 O O . SER A 1 85 ? 7.400 -4.965 6.198 1.00 90.06 85 SER A O 1
ATOM 653 N N . ASP A 1 86 ? 9.239 -4.165 7.204 1.00 92.44 86 ASP A N 1
ATOM 654 C CA . ASP A 1 86 ? 8.564 -3.904 8.480 1.00 92.44 86 ASP A CA 1
ATOM 655 C C . ASP A 1 86 ? 7.452 -2.852 8.337 1.00 92.44 86 ASP A C 1
ATOM 657 O O . ASP A 1 86 ? 6.380 -3.012 8.912 1.00 92.44 86 ASP A O 1
ATOM 661 N N . GLU A 1 87 ? 7.642 -1.847 7.479 1.00 91.62 87 GLU A N 1
ATOM 662 C CA . GLU A 1 87 ? 6.629 -0.825 7.186 1.00 91.62 87 GLU A CA 1
ATOM 663 C C . GLU A 1 87 ? 5.352 -1.429 6.572 1.00 91.62 87 GLU A C 1
ATOM 665 O O . GLU A 1 87 ? 4.237 -1.050 6.935 1.00 91.62 87 GLU A O 1
ATOM 670 N N . MET A 1 88 ? 5.485 -2.443 5.707 1.00 93.12 88 MET A N 1
ATOM 671 C CA . MET A 1 88 ? 4.334 -3.150 5.132 1.00 93.12 88 MET A CA 1
ATOM 672 C C . MET A 1 88 ? 3.623 -4.042 6.155 1.00 93.12 88 MET A C 1
ATOM 674 O O . MET A 1 88 ? 2.396 -4.184 6.106 1.00 93.12 88 MET A O 1
ATOM 678 N N . ARG A 1 89 ? 4.362 -4.607 7.117 1.00 92.38 89 ARG A N 1
ATOM 679 C CA . ARG A 1 89 ? 3.775 -5.347 8.246 1.00 92.38 89 ARG A CA 1
ATOM 680 C C . ARG A 1 89 ? 2.978 -4.417 9.153 1.00 92.38 89 ARG A C 1
ATOM 682 O O . ARG A 1 89 ? 1.829 -4.722 9.470 1.00 92.38 89 ARG A O 1
ATOM 689 N N . GLU A 1 90 ? 3.548 -3.269 9.511 1.00 92.44 90 GLU A N 1
ATOM 690 C CA . GLU A 1 90 ? 2.875 -2.244 10.315 1.00 92.44 90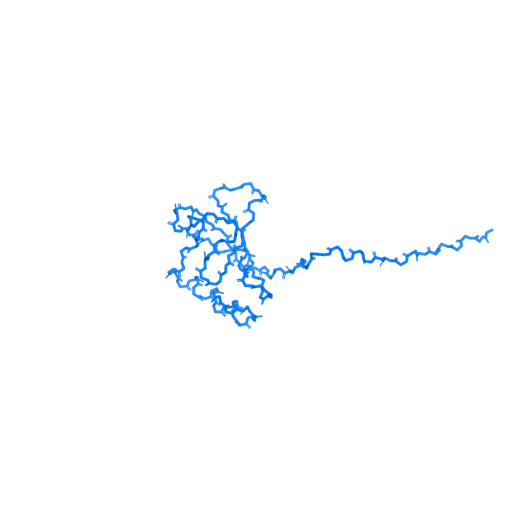 GLU A CA 1
ATOM 691 C C . GLU A 1 90 ? 1.619 -1.711 9.617 1.00 92.44 90 GLU A C 1
ATOM 693 O O . GLU A 1 90 ? 0.565 -1.584 10.246 1.00 92.44 90 GLU A O 1
ATOM 698 N N . LEU A 1 91 ? 1.687 -1.477 8.302 1.00 91.94 91 LEU A N 1
ATOM 699 C CA . LEU A 1 91 ? 0.535 -1.086 7.492 1.00 91.94 91 LEU A CA 1
ATOM 70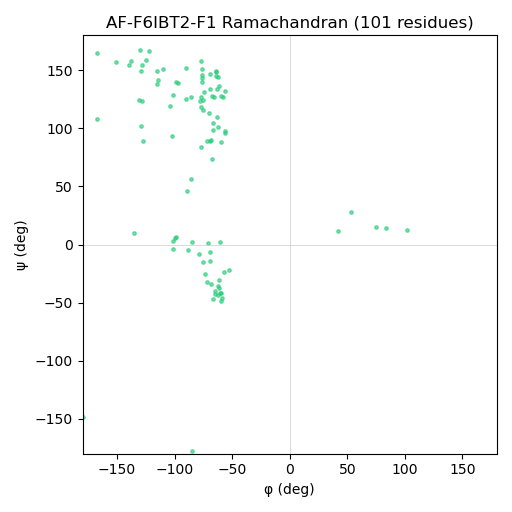0 C C . LEU A 1 91 ? -0.584 -2.135 7.548 1.00 91.94 91 LEU A C 1
ATOM 702 O O . LEU A 1 91 ? -1.755 -1.787 7.735 1.00 91.94 91 LEU A O 1
ATOM 706 N N . ALA A 1 92 ? -0.242 -3.418 7.409 1.00 92.19 92 ALA A N 1
ATOM 707 C CA . ALA A 1 92 ? -1.220 -4.498 7.469 1.00 92.19 92 ALA A CA 1
ATOM 708 C C . ALA A 1 92 ? -1.864 -4.614 8.862 1.00 92.19 92 ALA A C 1
ATOM 710 O O . ALA A 1 92 ? -3.077 -4.810 8.975 1.00 92.19 92 ALA A O 1
ATOM 711 N N . GLU A 1 93 ? -1.084 -4.452 9.932 1.00 91.69 93 GLU A N 1
ATOM 712 C CA . GLU A 1 93 ? -1.606 -4.411 11.301 1.00 91.69 93 GLU A CA 1
ATOM 713 C C . GLU A 1 93 ? -2.517 -3.205 11.544 1.00 91.69 93 GLU A C 1
ATOM 715 O O . GLU A 1 93 ? -3.581 -3.346 12.156 1.00 91.69 93 GLU A O 1
ATOM 720 N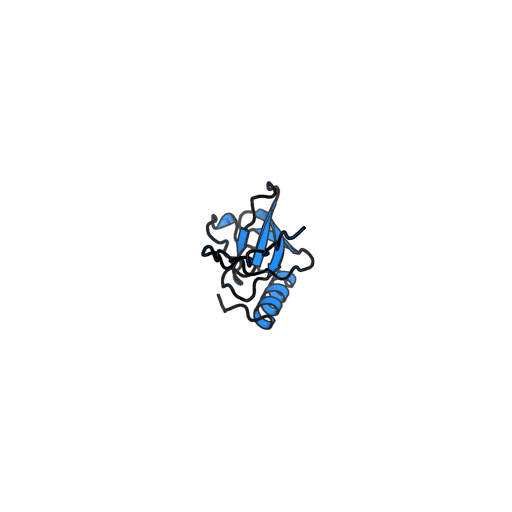 N . LEU A 1 94 ? -2.136 -2.027 11.043 1.00 90.75 94 LEU A N 1
ATOM 721 C CA . LEU A 1 94 ? -2.953 -0.820 11.118 1.00 90.75 94 LEU A CA 1
ATOM 722 C C . LEU A 1 94 ? -4.295 -1.033 10.414 1.00 90.75 94 LEU A C 1
ATOM 724 O O . LEU A 1 94 ? -5.343 -0.765 11.000 1.00 90.75 94 LEU A O 1
ATOM 728 N N . ALA A 1 95 ? -4.283 -1.570 9.195 1.00 90.56 95 ALA A N 1
ATOM 729 C CA . ALA A 1 95 ? -5.502 -1.860 8.451 1.00 90.56 95 ALA A CA 1
ATOM 730 C C . ALA A 1 95 ? -6.419 -2.846 9.200 1.00 90.56 95 ALA A C 1
ATOM 732 O O . ALA A 1 95 ? -7.623 -2.600 9.307 1.00 90.56 95 ALA A O 1
ATOM 733 N N . LYS A 1 96 ? -5.862 -3.901 9.812 1.00 90.50 96 LYS A N 1
ATOM 734 C CA . LYS A 1 96 ? -6.621 -4.836 10.666 1.00 90.50 96 LYS A CA 1
ATOM 735 C C . LYS A 1 96 ? -7.228 -4.148 11.889 1.00 90.50 96 LYS A C 1
ATOM 737 O O . LYS A 1 96 ? -8.400 -4.360 12.189 1.00 90.50 96 LYS A O 1
ATOM 742 N N . ARG A 1 97 ? -6.475 -3.279 12.575 1.00 88.94 97 ARG A N 1
ATOM 743 C CA . ARG A 1 97 ? -6.982 -2.485 13.716 1.00 88.94 97 ARG A CA 1
ATOM 744 C C . ARG A 1 97 ? -8.126 -1.553 13.320 1.00 88.94 97 ARG A C 1
ATOM 746 O O . ARG A 1 97 ? -9.001 -1.288 14.140 1.00 88.94 97 ARG A O 1
ATOM 753 N N . LEU A 1 98 ? -8.125 -1.076 12.077 1.00 87.88 98 LEU A N 1
ATOM 754 C CA . LEU A 1 98 ? -9.193 -0.252 11.509 1.00 87.88 98 LEU A CA 1
ATOM 755 C C . LEU A 1 98 ? -10.422 -1.070 11.071 1.00 87.88 98 LEU A C 1
ATOM 757 O O . LEU A 1 98 ? -11.452 -0.475 10.758 1.00 87.88 98 LEU A O 1
ATOM 761 N N . GLY A 1 99 ? -10.338 -2.404 11.084 1.00 87.94 99 GLY A N 1
ATOM 762 C CA . GLY A 1 99 ? -11.440 -3.312 10.766 1.00 87.94 99 GLY A CA 1
ATOM 763 C C . GLY A 1 99 ? -11.388 -3.933 9.370 1.00 87.94 99 GLY A C 1
ATOM 764 O O . GLY A 1 99 ? -12.386 -4.528 8.966 1.00 87.94 99 GLY A O 1
ATOM 765 N N . ALA A 1 100 ? -10.260 -3.819 8.652 1.00 87.62 100 ALA A N 1
ATOM 766 C CA . ALA A 1 100 ? -10.080 -4.490 7.367 1.00 87.62 100 ALA A CA 1
ATOM 767 C C . ALA A 1 100 ? -10.297 -6.008 7.514 1.00 87.62 100 ALA A C 1
ATOM 769 O O . ALA A 1 100 ? -9.743 -6.610 8.442 1.00 87.62 100 ALA A O 1
ATOM 770 N N . PRO A 1 101 ? -11.098 -6.636 6.633 1.00 79.62 101 PRO A N 1
ATOM 771 C CA . PRO A 1 101 ? -11.303 -8.076 6.663 1.00 79.62 101 PRO A CA 1
ATOM 772 C C . PRO A 1 101 ? -9.988 -8.806 6.366 1.00 79.62 101 PRO A C 1
ATOM 774 O O . PRO A 1 101 ? -9.141 -8.315 5.619 1.00 79.62 101 PRO A O 1
ATOM 777 N N . GLU A 1 102 ? -9.819 -9.988 6.957 1.00 72.56 102 GLU A N 1
ATOM 778 C CA . GLU A 1 102 ? -8.690 -10.856 6.620 1.00 72.56 102 GLU A CA 1
ATOM 779 C C . GLU A 1 102 ? -8.755 -11.269 5.138 1.00 72.56 102 GLU A C 1
ATOM 781 O O . GLU A 1 102 ? -9.842 -11.418 4.571 1.00 72.56 102 GLU A O 1
ATOM 786 N N . ALA A 1 103 ? -7.580 -11.378 4.515 1.00 65.25 103 ALA A N 1
ATOM 787 C CA . ALA A 1 103 ? -7.389 -11.614 3.082 1.00 65.25 103 ALA A CA 1
ATOM 788 C C . ALA A 1 103 ? -7.323 -13.103 2.702 1.00 65.25 103 ALA A C 1
ATOM 790 O O . ALA A 1 103 ? -7.013 -13.931 3.586 1.00 65.25 103 ALA A O 1
#

Secondary structure (DSSP, 8-state):
---------------S-----PEEEEEEEEEBTTS-EEEEEEE-TTSSS-EEEEEES--TT-EEEE-TT-PBTTS-GGG-B---SHHHHHHHHHHHHTTPPP-

pLDDT: mean 80.65, std 18.51, range [37.91, 96.19]

Sequence (103 aa):
MDSTNEAKPLKAVLNGRKYMAALKIDPIDVTTTGGLSARIDGIDPTNSDCLHGEILPSNPHSRVRWDLLGRARDNHDRCNLDMDSDEMRELAELAKRLGAPEA

Foldseek 3Di:
DDDPPPDDPPPPPPPPDPPQDWDFDDKDWFAFQLGWIWIWTTARQVDQLGTWTATPPDDPPRIWTHGLQQQTPPDDSSNRTDCPDPVSVVVSVVSVVVNRDDD

Nearest PDB structures (foldseek):
  9gaw-assembly1_A  TM=5.193E-01  e=3.220E+00  Homo sapiens
  5lgg-assembly1_A  TM=5.205E-01  e=4.360E+00 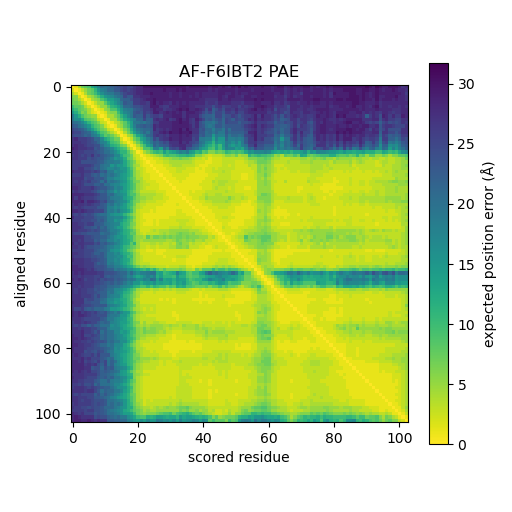 Homo sapiens
  8pkp-assembly1_A  TM=5.116E-01  e=7.995E+00  Homo sapiens
  6tnt-assembly1_A  TM=4.793E-01  e=7.995E+00  Homo sapiens

Radius of gyration: 18.57 Å; Cα contacts (8 Å, |Δi|>4): 180; chains: 1; bounding box: 55×51×29 Å

Solvent-accessible surface area (backbone atoms only — not comparable to full-atom values): 6052 Å² total; per-residue (Å²): 141,85,80,86,78,77,78,76,75,84,75,78,78,81,70,91,62,88,79,71,77,52,46,74,50,84,69,46,79,45,47,19,72,58,74,39,45,29,39,39,41,27,41,24,34,90,36,53,57,20,37,31,31,34,51,50,94,56,63,100,79,49,68,42,32,17,25,77,77,24,50,36,60,100,53,58,77,46,60,12,44,54,61,87,47,69,70,48,46,53,49,41,51,51,36,44,76,66,53,24,54,85,113

Mean predicted aligned error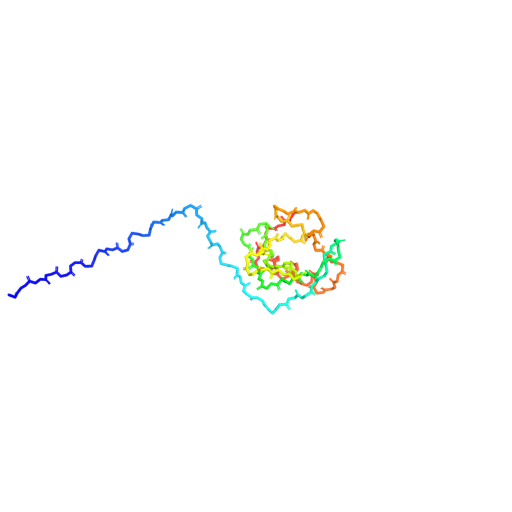: 10.17 Å